Protein AF-A0A919BTR1-F1 (afdb_monomer_lite)

pLDDT: mean 83.13, std 9.04, range [51.94, 95.12]

Secondary structure (DSSP, 8-state):
--HHHHHHHHHHHHHHHHHHHHHTTT-PPPSS--HHHHHHHHHHHHHHHHH-TT--HHHHHHHHHHHHHHHHHHHHHTTHHHHHHHHHHHHHHHHHHHHHHHHHHTS---

Radius of gyration: 24.56 Å; chains: 1; bounding box: 59×24×72 Å

Organism: Streptomyces filamentosus (NCBI:txid67294)

Structure (mmCIF, N/CA/C/O backbone):
data_AF-A0A919BTR1-F1
#
_entry.id   AF-A0A919BTR1-F1
#
loop_
_atom_site.group_PDB
_atom_site.id
_atom_site.type_symbol
_atom_site.label_atom_id
_atom_site.label_alt_id
_atom_site.label_comp_id
_atom_site.label_asym_id
_atom_site.label_entity_id
_atom_site.label_seq_id
_atom_site.pdbx_PDB_ins_code
_atom_site.Cartn_x
_atom_site.Cartn_y
_atom_site.Cartn_z
_atom_site.occupancy
_atom_site.B_iso_or_equiv
_atom_site.auth_seq_id
_atom_site.auth_comp_id
_atom_site.auth_asym_id
_atom_site.auth_atom_id
_atom_site.pdbx_PDB_model_num
ATOM 1 N N . MET A 1 1 ? -21.622 16.408 -6.133 1.00 66.44 1 MET A N 1
ATOM 2 C CA . MET A 1 1 ? -20.742 15.218 -6.042 1.00 66.44 1 MET A CA 1
ATOM 3 C C . MET A 1 1 ? -20.218 15.110 -4.611 1.00 66.44 1 MET A C 1
ATOM 5 O O . MET A 1 1 ? -19.716 16.108 -4.107 1.00 66.44 1 MET A O 1
ATOM 9 N N . SER A 1 2 ? -20.417 13.978 -3.922 1.00 84.62 2 SER A N 1
ATOM 10 C CA . SER A 1 2 ? -20.028 13.804 -2.507 1.00 84.62 2 SER A CA 1
ATOM 11 C C . SER A 1 2 ? -18.504 13.663 -2.342 1.00 84.62 2 SER A C 1
ATOM 13 O O . SER A 1 2 ? -17.797 13.341 -3.298 1.00 84.62 2 SER A O 1
ATOM 15 N N . LEU A 1 3 ? -17.980 13.894 -1.131 1.00 79.88 3 LEU A N 1
ATOM 16 C CA . LE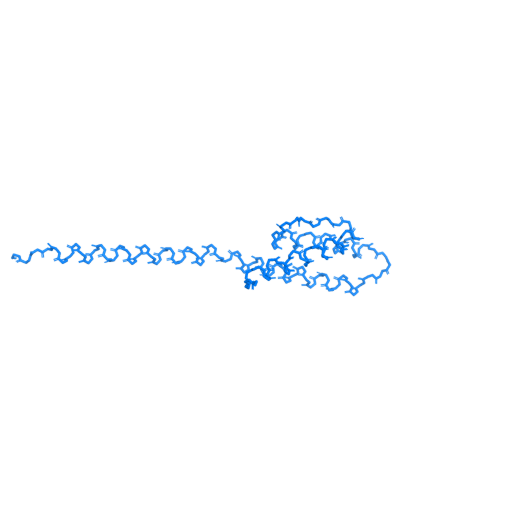U A 1 3 ? -16.552 13.718 -0.817 1.00 79.88 3 LEU A CA 1
ATOM 17 C C . LEU A 1 3 ? -16.073 12.279 -1.075 1.00 79.88 3 LEU A C 1
ATOM 19 O O . LEU A 1 3 ? -14.991 12.083 -1.616 1.00 79.88 3 LEU A O 1
ATOM 23 N N . ILE A 1 4 ? -16.921 11.298 -0.765 1.00 79.88 4 ILE A N 1
ATOM 24 C CA . ILE A 1 4 ? -16.666 9.872 -1.004 1.00 79.88 4 ILE A CA 1
ATOM 25 C C . ILE A 1 4 ? -16.467 9.608 -2.501 1.00 79.88 4 ILE A C 1
ATOM 27 O O . ILE A 1 4 ? -15.478 8.993 -2.889 1.00 79.88 4 ILE A O 1
ATOM 31 N N . ASN A 1 5 ? -17.335 10.163 -3.354 1.00 80.50 5 ASN A N 1
ATOM 32 C CA . ASN A 1 5 ? -17.222 9.990 -4.804 1.00 80.50 5 ASN A CA 1
ATOM 33 C C . ASN A 1 5 ? -15.977 10.686 -5.374 1.00 80.50 5 ASN A C 1
ATOM 35 O O . ASN A 1 5 ? -15.402 10.207 -6.345 1.00 80.50 5 ASN A O 1
ATOM 39 N N . ARG A 1 6 ? -15.532 11.795 -4.765 1.00 82.38 6 ARG A N 1
ATOM 40 C CA . ARG A 1 6 ? -14.271 12.453 -5.144 1.00 82.38 6 ARG A CA 1
ATOM 41 C C . ARG A 1 6 ? -13.051 11.607 -4.790 1.00 82.38 6 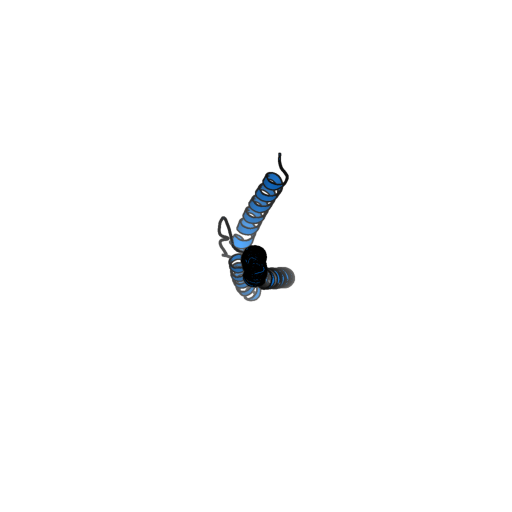ARG A C 1
ATOM 43 O O . ARG A 1 6 ? -12.159 11.488 -5.619 1.00 82.38 6 ARG A O 1
ATOM 50 N N . HIS A 1 7 ? -13.019 11.003 -3.603 1.00 83.38 7 HIS A N 1
ATOM 51 C CA . HIS A 1 7 ? -11.916 10.122 -3.208 1.00 83.38 7 HIS A CA 1
ATOM 52 C C . HIS A 1 7 ? -11.863 8.850 -4.052 1.00 83.38 7 HIS A C 1
ATOM 54 O O . HIS A 1 7 ? -10.783 8.468 -4.491 1.00 83.38 7 HIS A O 1
ATOM 60 N N . ALA A 1 8 ? -13.013 8.229 -4.325 1.00 80.31 8 ALA A N 1
ATOM 61 C CA . ALA A 1 8 ? -13.080 7.041 -5.171 1.00 80.31 8 ALA A CA 1
ATOM 62 C C . ALA A 1 8 ? -12.566 7.330 -6.591 1.00 80.31 8 ALA A C 1
ATOM 64 O O . ALA A 1 8 ? -11.735 6.588 -7.107 1.00 80.31 8 ALA A O 1
ATOM 65 N N . PHE A 1 9 ? -12.988 8.451 -7.185 1.00 85.50 9 PHE A N 1
ATOM 66 C CA . PHE A 1 9 ? -12.530 8.865 -8.512 1.00 85.50 9 PHE A CA 1
ATOM 67 C C . PHE A 1 9 ? -11.031 9.197 -8.541 1.00 85.50 9 PHE A C 1
ATOM 69 O O . PHE A 1 9 ? -10.312 8.743 -9.425 1.00 85.50 9 PHE A O 1
ATOM 76 N N . ALA A 1 10 ? -10.538 9.948 -7.550 1.00 84.38 10 ALA A N 1
ATOM 77 C CA . ALA A 1 10 ? -9.115 10.268 -7.445 1.00 84.38 10 ALA A CA 1
ATOM 78 C C . ALA A 1 10 ? -8.257 9.006 -7.267 1.00 84.38 10 ALA A C 1
ATOM 80 O O . ALA A 1 10 ? -7.196 8.894 -7.874 1.00 84.38 10 ALA A O 1
ATOM 81 N N . ARG A 1 11 ? -8.733 8.036 -6.476 1.00 83.12 11 ARG A N 1
ATOM 82 C CA . ARG A 1 11 ? -8.058 6.749 -6.293 1.00 83.12 11 ARG A CA 1
ATOM 83 C C . ARG A 1 11 ? -8.008 5.945 -7.588 1.00 83.12 11 ARG A C 1
ATOM 85 O O . ARG A 1 11 ? -6.937 5.464 -7.931 1.00 83.12 11 ARG A O 1
ATOM 92 N N . ALA A 1 12 ? -9.128 5.820 -8.299 1.00 84.25 12 ALA A N 1
ATOM 93 C CA . ALA A 1 12 ? -9.169 5.103 -9.574 1.00 84.25 12 ALA A CA 1
ATOM 94 C C . ALA A 1 12 ? -8.172 5.702 -10.574 1.00 84.25 12 ALA A C 1
ATOM 96 O O . ALA A 1 12 ? -7.384 4.978 -11.173 1.00 84.25 12 ALA A O 1
ATOM 97 N N . ARG A 1 13 ? -8.121 7.038 -10.661 1.00 85.50 13 ARG A N 1
ATOM 98 C CA . ARG A 1 13 ? -7.177 7.720 -11.544 1.00 85.50 13 ARG A CA 1
ATOM 99 C C . ARG A 1 13 ? -5.716 7.461 -11.173 1.00 85.50 13 ARG A C 1
ATOM 101 O O . ARG A 1 13 ? -4.900 7.199 -12.045 1.00 85.50 13 ARG A O 1
ATOM 108 N N . LEU A 1 14 ? -5.400 7.497 -9.880 1.00 83.62 14 LEU A N 1
ATOM 109 C CA . LEU A 1 14 ? -4.060 7.174 -9.388 1.00 83.62 14 LEU A CA 1
ATOM 110 C C . LEU A 1 14 ? -3.664 5.724 -9.697 1.00 83.62 14 LEU A C 1
ATOM 112 O O . LEU A 1 14 ? -2.507 5.480 -10.022 1.00 83.62 14 LEU A O 1
ATOM 116 N N . ILE A 1 15 ? -4.601 4.775 -9.606 1.00 83.81 15 ILE A N 1
ATOM 117 C CA . ILE A 1 15 ? -4.355 3.366 -9.947 1.00 83.81 15 ILE A CA 1
ATOM 118 C C . ILE A 1 15 ? -4.094 3.213 -11.447 1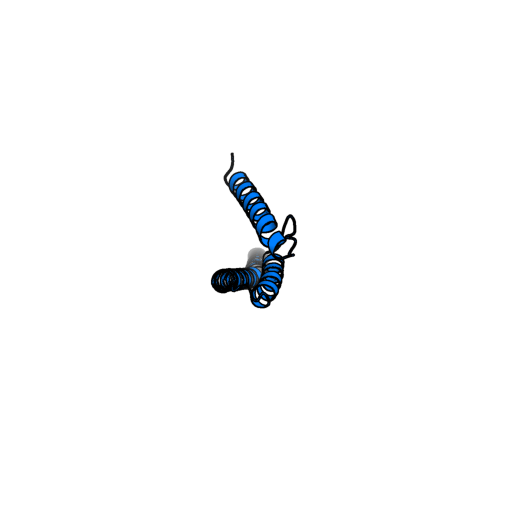.00 83.81 15 ILE A C 1
ATOM 120 O O . ILE A 1 15 ? -3.143 2.532 -11.810 1.00 83.81 15 ILE A O 1
ATOM 124 N N . GLU A 1 16 ? -4.866 3.879 -12.310 1.00 86.44 16 GLU A N 1
ATOM 12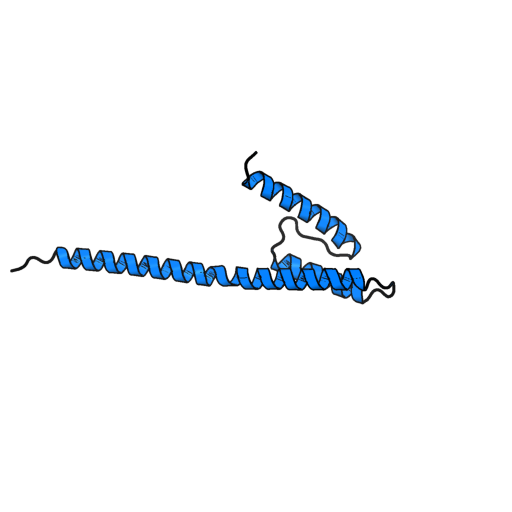5 C CA . GLU A 1 16 ? -4.627 3.885 -13.763 1.00 86.44 16 GLU A CA 1
ATOM 126 C C . GLU A 1 16 ? -3.242 4.443 -14.116 1.00 86.44 16 GLU A C 1
ATOM 128 O O . GLU A 1 16 ? -2.489 3.820 -14.868 1.00 86.44 16 GLU A O 1
ATOM 133 N N . ASP A 1 17 ? -2.887 5.602 -13.553 1.00 84.00 17 ASP A N 1
ATOM 134 C CA . ASP A 1 17 ? -1.594 6.243 -13.803 1.00 84.00 17 ASP A CA 1
ATOM 135 C C . ASP A 1 17 ? -0.440 5.348 -13.310 1.00 84.00 17 ASP A C 1
ATOM 137 O O . ASP A 1 17 ? 0.580 5.192 -13.989 1.00 84.00 17 ASP A O 1
ATOM 141 N N . LEU A 1 18 ? -0.623 4.703 -12.153 1.00 81.69 18 LEU A N 1
ATOM 142 C CA . LEU A 1 18 ? 0.335 3.753 -11.598 1.00 81.69 18 LEU A CA 1
ATOM 143 C C . LEU A 1 18 ? 0.453 2.488 -12.450 1.00 81.69 18 LEU A C 1
ATOM 145 O O . LEU A 1 18 ? 1.571 2.043 -12.692 1.00 81.69 18 LEU A O 1
ATOM 149 N N . ALA A 1 19 ? -0.658 1.934 -12.935 1.00 84.12 19 ALA A N 1
ATOM 150 C CA . ALA A 1 19 ? -0.669 0.779 -13.828 1.00 84.12 19 ALA A CA 1
ATOM 151 C C . ALA A 1 19 ? 0.086 1.086 -15.127 1.00 84.12 19 ALA A C 1
ATOM 153 O O . ALA A 1 19 ? 0.943 0.309 -15.548 1.00 84.12 19 ALA A O 1
ATOM 154 N N . GLY A 1 20 ? -0.149 2.262 -15.716 1.00 83.69 20 GLY A N 1
ATOM 155 C CA . GLY A 1 20 ? 0.564 2.712 -16.910 1.00 83.69 20 GLY A CA 1
ATOM 156 C C . GLY A 1 20 ? 2.067 2.914 -16.685 1.00 83.69 20 GLY A C 1
ATOM 157 O O . GLY A 1 20 ? 2.872 2.618 -17.571 1.00 83.69 20 GLY A O 1
ATOM 158 N N . ALA A 1 21 ? 2.471 3.402 -15.510 1.00 80.31 21 ALA A N 1
ATOM 159 C CA . ALA A 1 21 ? 3.880 3.549 -15.153 1.00 80.31 21 ALA A CA 1
ATOM 160 C C . ALA A 1 21 ? 4.549 2.193 -14.873 1.00 80.31 21 ALA A C 1
ATOM 162 O O . ALA A 1 21 ? 5.610 1.910 -15.425 1.00 80.31 21 ALA A O 1
ATOM 163 N N . ALA A 1 22 ? 3.910 1.343 -14.071 1.00 79.38 22 ALA A N 1
ATOM 164 C CA . ALA A 1 22 ? 4.419 0.038 -13.666 1.00 79.38 22 ALA A CA 1
ATOM 165 C C . ALA A 1 22 ? 4.535 -0.960 -14.827 1.00 79.38 22 ALA A C 1
ATOM 167 O O . ALA A 1 22 ? 5.477 -1.758 -14.854 1.00 79.38 22 ALA A O 1
ATOM 168 N N . ALA A 1 23 ? 3.650 -0.869 -15.826 1.00 84.06 23 ALA A N 1
ATOM 169 C CA . ALA A 1 23 ? 3.722 -1.693 -17.030 1.00 84.06 23 ALA A CA 1
ATOM 170 C C . ALA A 1 23 ? 5.055 -1.515 -17.779 1.00 84.06 23 ALA A C 1
ATOM 172 O O . ALA A 1 23 ? 5.575 -2.474 -18.349 1.00 84.06 23 ALA A O 1
ATOM 173 N N . LYS A 1 24 ? 5.668 -0.322 -17.713 1.00 80.31 24 LYS A N 1
ATOM 174 C CA . LYS A 1 24 ? 6.995 -0.048 -18.301 1.00 80.31 24 LYS A CA 1
ATOM 175 C C . LYS A 1 24 ? 8.115 -0.854 -17.639 1.00 80.31 24 LYS A C 1
ATOM 177 O O . LYS A 1 24 ? 9.156 -1.057 -18.250 1.00 80.31 24 LYS A O 1
ATOM 182 N N . TRP A 1 25 ? 7.885 -1.329 -16.417 1.00 74.50 25 TRP A N 1
ATOM 183 C CA . TRP A 1 25 ? 8.798 -2.166 -15.636 1.00 74.50 25 TRP A CA 1
ATOM 184 C C . TRP A 1 25 ? 8.300 -3.619 -15.522 1.00 74.50 25 TRP A C 1
ATOM 186 O O . TRP A 1 25 ? 8.749 -4.388 -14.665 1.00 74.50 25 TRP A O 1
ATOM 196 N N . GLY A 1 26 ? 7.347 -4.009 -16.379 1.00 75.62 26 GLY A N 1
ATOM 197 C CA . GLY A 1 26 ? 6.798 -5.364 -16.452 1.00 75.62 26 GLY A CA 1
ATOM 198 C C . GLY A 1 26 ? 5.969 -5.774 -15.233 1.00 75.62 26 GLY A C 1
ATOM 199 O O . GLY A 1 26 ? 5.892 -6.964 -14.926 1.00 75.62 26 GLY A O 1
ATOM 200 N N . TYR A 1 27 ? 5.420 -4.819 -14.477 1.00 79.81 27 TYR A N 1
ATOM 201 C CA . TYR A 1 27 ? 4.497 -5.096 -13.376 1.00 79.81 27 TYR A CA 1
ATOM 202 C C . TYR A 1 27 ? 3.073 -4.682 -13.756 1.00 79.81 27 TYR A C 1
ATOM 204 O O . TYR A 1 27 ? 2.842 -3.555 -14.192 1.00 79.81 27 TYR A O 1
ATOM 212 N N . GLU A 1 28 ? 2.126 -5.599 -13.582 1.00 85.19 28 GLU A N 1
ATOM 213 C CA . GLU A 1 28 ? 0.701 -5.360 -13.797 1.00 85.19 28 GLU A CA 1
ATOM 214 C C . GLU A 1 28 ? 0.039 -5.058 -12.450 1.00 85.19 28 GLU A C 1
ATOM 216 O O . GLU A 1 28 ? 0.076 -5.871 -11.527 1.00 85.19 28 GLU A O 1
ATOM 221 N N . VAL A 1 29 ? -0.528 -3.859 -12.322 1.00 82.88 29 VAL A N 1
ATOM 222 C CA . VAL A 1 29 ? -1.205 -3.420 -11.097 1.00 82.88 29 VAL A CA 1
ATOM 223 C C . VAL A 1 29 ? -2.646 -3.950 -11.117 1.00 82.88 29 VAL A C 1
ATOM 225 O O . VAL A 1 29 ? -3.352 -3.690 -12.092 1.00 82.88 29 VAL A O 1
ATOM 228 N N . PRO A 1 30 ? -3.113 -4.648 -10.064 1.00 82.12 30 PRO A N 1
ATOM 229 C CA . PRO A 1 30 ? -4.512 -5.065 -9.944 1.00 82.12 30 PRO A CA 1
ATOM 230 C C . PRO A 1 30 ? -5.494 -3.881 -9.966 1.00 82.12 30 PRO A C 1
ATOM 232 O O . PRO A 1 30 ? -5.136 -2.773 -9.576 1.00 82.12 30 PRO A O 1
ATOM 235 N N . GLU A 1 31 ? -6.751 -4.122 -10.355 1.00 79.38 31 GLU A N 1
ATOM 236 C CA . GLU A 1 31 ? -7.797 -3.082 -10.438 1.00 79.38 31 GLU A CA 1
ATOM 237 C C . GLU A 1 31 ? -8.146 -2.465 -9.069 1.00 79.38 31 GLU A C 1
ATOM 239 O O . GLU A 1 31 ? -8.374 -1.259 -8.959 1.00 79.38 31 GLU A O 1
ATOM 244 N N . ASP A 1 32 ? -8.133 -3.275 -8.006 1.00 83.00 32 ASP A N 1
ATOM 245 C CA . ASP A 1 32 ? -8.350 -2.824 -6.629 1.00 83.00 32 ASP A CA 1
ATOM 246 C C . ASP A 1 32 ? -7.235 -3.335 -5.703 1.00 83.00 32 ASP A C 1
ATOM 248 O O . ASP A 1 32 ? -7.454 -4.248 -4.907 1.00 83.00 32 ASP A O 1
ATOM 252 N N . PRO A 1 33 ? -6.011 -2.788 -5.817 1.00 80.81 33 PRO A N 1
ATOM 253 C CA . PRO A 1 33 ? -4.867 -3.342 -5.122 1.00 80.81 33 PRO A CA 1
ATOM 254 C C . PRO A 1 33 ? -4.932 -3.002 -3.633 1.00 80.81 33 PRO A C 1
ATOM 256 O O . PRO A 1 33 ? -5.138 -1.844 -3.232 1.00 80.81 33 PRO A O 1
ATOM 259 N N . GLY A 1 34 ? -4.689 -4.014 -2.801 1.00 87.19 34 GLY A N 1
ATOM 260 C CA . GLY A 1 34 ? -4.388 -3.819 -1.390 1.00 87.19 34 GLY A CA 1
ATOM 261 C C . GLY A 1 34 ? -3.048 -3.098 -1.199 1.00 87.19 34 GLY A C 1
ATOM 262 O O . GLY A 1 34 ? -2.154 -3.167 -2.040 1.00 87.19 34 GLY A O 1
ATOM 263 N N . VAL A 1 35 ? -2.865 -2.421 -0.058 1.00 87.75 35 VAL A N 1
ATOM 264 C CA . VAL A 1 35 ? -1.610 -1.694 0.245 1.00 87.75 35 VAL A CA 1
ATOM 265 C C . VAL A 1 35 ? -0.391 -2.626 0.224 1.00 87.75 35 VAL A C 1
ATOM 267 O O . VAL A 1 35 ? 0.666 -2.235 -0.266 1.00 87.75 35 VAL A O 1
ATOM 270 N N . THR A 1 36 ? -0.537 -3.855 0.726 1.00 87.69 36 THR A N 1
ATOM 271 C CA . THR A 1 36 ? 0.534 -4.864 0.720 1.00 87.69 36 THR A CA 1
ATOM 272 C C . THR A 1 36 ? 0.845 -5.354 -0.692 1.00 87.69 36 THR A C 1
ATOM 274 O O . THR A 1 36 ? 2.005 -5.364 -1.081 1.00 87.69 36 THR A O 1
ATOM 277 N N . GLU A 1 37 ? -0.179 -5.678 -1.486 1.00 87.50 37 GLU A N 1
ATOM 278 C CA . GLU A 1 37 ? -0.011 -6.130 -2.876 1.00 87.50 37 GLU A CA 1
ATOM 279 C C . GLU A 1 37 ? 0.696 -5.068 -3.722 1.00 87.50 37 GLU A C 1
ATOM 281 O O . GLU A 1 37 ? 1.598 -5.371 -4.501 1.00 87.50 37 GLU A O 1
ATOM 286 N N . LEU A 1 38 ? 0.338 -3.799 -3.515 1.00 87.44 38 LEU A N 1
ATOM 287 C CA . LEU A 1 38 ? 0.996 -2.682 -4.173 1.00 87.44 38 LEU A CA 1
ATOM 288 C C . LEU A 1 38 ? 2.465 -2.552 -3.753 1.00 87.44 38 LEU A C 1
ATOM 290 O O . LEU A 1 38 ? 3.325 -2.326 -4.601 1.00 87.44 38 LEU A O 1
ATOM 294 N N . ALA A 1 39 ? 2.764 -2.710 -2.461 1.00 90.62 39 ALA A N 1
ATOM 295 C CA . ALA A 1 39 ? 4.134 -2.661 -1.959 1.00 90.62 39 ALA A CA 1
ATOM 296 C C . ALA A 1 39 ? 5.004 -3.777 -2.558 1.00 90.62 39 ALA A C 1
ATOM 298 O O . ALA A 1 39 ? 6.125 -3.509 -2.988 1.00 90.62 39 ALA A O 1
ATOM 299 N N . ASP A 1 40 ? 4.483 -5.002 -2.617 1.00 90.12 40 ASP A N 1
ATOM 300 C CA . ASP A 1 40 ? 5.205 -6.171 -3.127 1.00 90.12 40 ASP A CA 1
ATOM 301 C C . ASP A 1 40 ? 5.405 -6.099 -4.645 1.00 90.12 40 ASP A C 1
ATOM 303 O O . ASP A 1 40 ? 6.467 -6.440 -5.169 1.00 90.12 40 ASP A O 1
ATOM 307 N N . GLY A 1 41 ? 4.405 -5.606 -5.369 1.00 87.56 41 GLY A N 1
ATOM 308 C CA . GLY A 1 41 ? 4.497 -5.364 -6.801 1.00 87.56 41 GLY A CA 1
ATOM 309 C C . GLY A 1 41 ? 5.533 -4.312 -7.183 1.00 87.56 41 GLY A C 1
ATOM 310 O O . GLY A 1 41 ? 6.367 -4.524 -8.064 1.00 87.56 41 GLY A O 1
ATOM 311 N N . LEU A 1 42 ? 5.527 -3.181 -6.474 1.00 88.00 42 LEU A N 1
ATOM 312 C CA . LEU A 1 42 ? 6.500 -2.112 -6.689 1.00 88.00 42 LEU A CA 1
ATOM 313 C C . LEU A 1 42 ? 7.911 -2.503 -6.228 1.00 88.00 42 LEU A C 1
ATOM 315 O O . LEU A 1 42 ? 8.879 -2.049 -6.832 1.00 88.00 42 LEU A O 1
ATOM 319 N N . ALA A 1 43 ? 8.045 -3.376 -5.225 1.00 89.88 43 ALA A N 1
ATOM 320 C CA . ALA A 1 43 ? 9.333 -3.961 -4.855 1.00 89.88 43 ALA A CA 1
ATOM 321 C C . ALA A 1 43 ? 9.908 -4.827 -5.990 1.00 89.88 43 ALA A C 1
ATOM 323 O O . ALA A 1 43 ? 11.077 -4.688 -6.331 1.00 89.88 43 ALA A O 1
ATOM 324 N N . GLN A 1 44 ? 9.081 -5.638 -6.655 1.00 88.44 44 GLN A N 1
ATOM 325 C CA . GLN A 1 44 ? 9.525 -6.407 -7.825 1.00 88.44 44 GLN A CA 1
ATOM 326 C C . GLN A 1 44 ? 9.916 -5.506 -9.004 1.00 88.44 44 GLN A C 1
ATOM 328 O O . GLN A 1 44 ? 10.880 -5.792 -9.715 1.00 88.44 44 GLN A O 1
ATOM 333 N N . ALA A 1 45 ? 9.182 -4.410 -9.226 1.00 85.56 45 ALA A N 1
ATOM 334 C CA . ALA A 1 45 ? 9.552 -3.416 -10.232 1.00 85.56 45 ALA A CA 1
ATOM 335 C C . ALA A 1 45 ? 10.889 -2.733 -9.890 1.00 85.56 45 ALA A C 1
ATOM 337 O O . ALA A 1 45 ? 11.708 -2.515 -10.782 1.00 85.56 45 ALA A O 1
ATOM 338 N N . LEU A 1 46 ? 11.135 -2.451 -8.606 1.00 87.81 46 LEU A N 1
ATOM 339 C CA . LEU A 1 46 ? 12.401 -1.908 -8.119 1.00 87.81 46 LEU A CA 1
ATOM 340 C C . LEU A 1 46 ? 13.573 -2.859 -8.370 1.00 87.81 46 LEU A C 1
ATOM 342 O O . LEU A 1 46 ? 14.596 -2.407 -8.876 1.00 87.81 46 LEU A O 1
ATOM 346 N N . ASP A 1 47 ? 13.422 -4.152 -8.0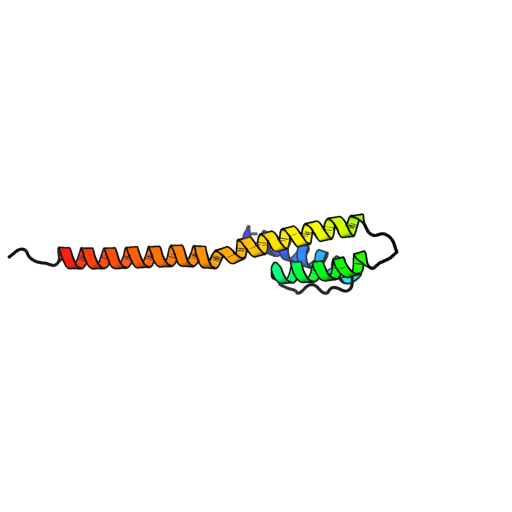80 1.00 87.75 47 ASP A N 1
ATOM 347 C CA . ASP A 1 47 ? 14.479 -5.147 -8.306 1.00 87.75 47 ASP A CA 1
ATOM 348 C C . ASP A 1 47 ? 14.891 -5.200 -9.787 1.00 87.75 47 ASP A C 1
ATOM 350 O O . ASP A 1 47 ? 16.076 -5.252 -10.118 1.00 87.75 47 ASP A O 1
ATOM 354 N N . ARG A 1 48 ? 13.913 -5.117 -10.700 1.00 83.88 48 ARG A N 1
ATOM 355 C CA . ARG A 1 48 ? 14.170 -5.055 -12.149 1.00 83.88 48 ARG A CA 1
ATOM 356 C C . ARG A 1 48 ? 14.859 -3.760 -12.553 1.00 83.88 48 ARG A C 1
ATOM 358 O O . ARG A 1 48 ? 15.790 -3.797 -13.347 1.00 83.88 48 ARG A O 1
ATOM 365 N N . LEU A 1 49 ? 14.423 -2.636 -11.989 1.00 82.62 49 LEU A N 1
ATOM 366 C CA . LEU A 1 49 ? 14.997 -1.323 -12.270 1.00 82.62 49 LEU A CA 1
ATOM 367 C C . LEU A 1 49 ? 16.446 -1.206 -11.773 1.00 82.62 49 LEU A C 1
ATOM 369 O O . LEU A 1 49 ? 17.259 -0.544 -12.404 1.00 82.62 49 LEU A O 1
ATOM 373 N N . GLN A 1 50 ? 16.780 -1.852 -10.654 1.00 83.12 50 GLN A N 1
ATOM 374 C CA . GLN A 1 50 ? 18.146 -1.912 -10.124 1.00 83.12 50 GLN A CA 1
ATOM 375 C C . GLN A 1 50 ? 19.059 -2.849 -10.923 1.00 83.12 50 GLN A C 1
ATOM 377 O O . GLN A 1 50 ? 20.273 -2.656 -10.926 1.00 83.12 50 GLN A O 1
ATOM 382 N N . ALA A 1 51 ? 18.490 -3.861 -11.581 1.00 82.75 51 ALA A N 1
ATOM 383 C CA . ALA A 1 51 ? 19.220 -4.765 -12.465 1.00 82.75 51 ALA A CA 1
ATOM 384 C C . ALA A 1 51 ? 19.485 -4.167 -13.862 1.00 82.75 51 ALA A C 1
ATOM 386 O O . ALA A 1 51 ? 20.266 -4.739 -14.624 1.00 82.75 51 ALA A O 1
ATOM 387 N N . ASP A 1 52 ? 18.849 -3.040 -14.196 1.00 79.00 52 ASP A N 1
ATOM 388 C CA . ASP A 1 52 ? 19.014 -2.348 -15.472 1.00 79.00 52 ASP A CA 1
ATOM 389 C C . ASP A 1 52 ? 20.318 -1.514 -15.492 1.00 79.00 52 ASP A C 1
ATOM 391 O O . ASP A 1 52 ? 20.496 -0.618 -14.656 1.00 79.00 52 ASP A O 1
ATOM 395 N N . PRO A 1 53 ? 21.253 -1.784 -16.425 1.00 67.31 53 PRO A N 1
ATOM 396 C CA . PRO A 1 53 ? 22.516 -1.056 -16.530 1.00 67.31 53 PRO A CA 1
ATOM 397 C C . PRO A 1 53 ? 22.369 0.408 -16.979 1.00 67.31 53 PRO A C 1
ATOM 399 O O . PRO A 1 53 ? 23.324 1.170 -16.810 1.00 67.31 53 PRO A O 1
ATOM 402 N N . ASP A 1 54 ? 21.206 0.830 -17.492 1.00 72.12 54 ASP A N 1
ATOM 403 C CA . ASP A 1 54 ? 20.992 2.171 -18.062 1.00 72.12 54 ASP A CA 1
ATOM 404 C C . ASP A 1 54 ? 20.857 3.300 -17.012 1.00 72.12 54 ASP A C 1
ATOM 406 O O . ASP A 1 54 ? 20.666 4.470 -17.350 1.00 72.12 54 ASP A O 1
ATOM 410 N N . GLY A 1 55 ? 21.045 2.998 -15.720 1.00 59.06 55 GLY A N 1
ATOM 411 C CA . GLY A 1 55 ? 21.345 4.024 -14.715 1.00 59.06 55 GLY A CA 1
ATOM 412 C C . GLY A 1 55 ? 20.130 4.778 -14.171 1.00 59.06 55 GLY A C 1
ATOM 413 O O . GLY A 1 55 ? 20.196 5.979 -13.911 1.00 59.06 55 GLY A O 1
ATOM 414 N N . HIS A 1 56 ? 19.026 4.083 -13.902 1.00 72.69 56 HIS A N 1
ATOM 415 C CA . HIS A 1 56 ? 17.822 4.655 -13.284 1.00 72.69 56 HIS A CA 1
ATOM 416 C C . HIS A 1 56 ? 17.913 4.820 -11.752 1.00 72.69 56 HIS A C 1
ATOM 418 O O . HIS A 1 56 ? 16.946 4.587 -11.026 1.00 72.69 56 HIS A O 1
ATOM 424 N N . VAL A 1 57 ? 19.073 5.248 -11.241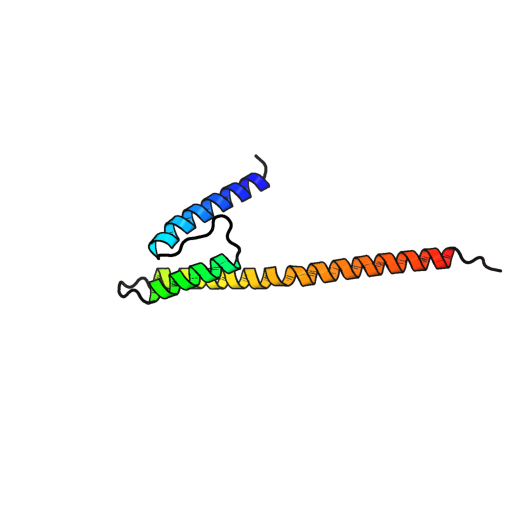 1.00 79.44 57 VAL A N 1
ATOM 425 C CA . VAL A 1 57 ? 19.387 5.293 -9.798 1.00 79.44 57 VAL A CA 1
ATOM 426 C C . VAL A 1 57 ? 18.410 6.176 -9.014 1.00 79.44 57 VAL A C 1
ATOM 428 O O . VAL A 1 57 ? 17.951 5.801 -7.935 1.00 79.44 57 VAL A O 1
ATOM 431 N N . GLU A 1 58 ? 18.051 7.336 -9.562 1.00 81.75 58 GLU A N 1
ATOM 432 C CA . GLU A 1 58 ? 17.126 8.271 -8.912 1.00 81.75 58 GLU A CA 1
ATOM 433 C C . GLU A 1 58 ? 15.694 7.715 -8.859 1.00 81.75 58 GLU A C 1
ATOM 435 O O . GLU A 1 58 ? 15.053 7.732 -7.806 1.00 81.75 58 GLU A O 1
ATOM 440 N N . ALA A 1 59 ? 15.215 7.134 -9.963 1.00 82.38 59 ALA A N 1
ATOM 441 C CA . ALA A 1 59 ? 13.902 6.494 -10.017 1.00 82.38 59 ALA A CA 1
ATOM 442 C C . ALA A 1 59 ? 13.821 5.287 -9.067 1.00 82.38 59 ALA A C 1
ATOM 444 O O . ALA A 1 59 ? 12.833 5.141 -8.348 1.00 82.38 59 ALA A O 1
ATOM 445 N N . ALA A 1 60 ? 14.881 4.475 -8.992 1.00 84.50 60 ALA A N 1
ATOM 446 C CA . ALA A 1 60 ? 14.984 3.364 -8.050 1.00 84.50 60 ALA A CA 1
ATOM 447 C C . ALA A 1 60 ? 14.960 3.841 -6.587 1.00 84.50 60 ALA A C 1
ATOM 449 O O . ALA A 1 60 ? 14.269 3.255 -5.756 1.00 84.50 60 ALA A O 1
ATOM 450 N N . SER A 1 61 ? 15.647 4.940 -6.267 1.00 85.31 61 SER A N 1
ATOM 451 C CA . SER A 1 61 ? 15.627 5.537 -4.924 1.00 85.31 61 SER A CA 1
ATOM 452 C C . SER A 1 61 ? 14.224 6.013 -4.515 1.00 85.31 61 SER A C 1
ATOM 454 O O . SER A 1 61 ? 13.731 5.691 -3.425 1.00 85.31 61 SER A O 1
ATOM 456 N N . HIS A 1 62 ? 13.530 6.726 -5.408 1.00 86.94 62 HIS A N 1
ATOM 457 C CA . HIS A 1 62 ? 12.161 7.178 -5.158 1.00 86.94 62 HIS A CA 1
ATOM 458 C C . HIS A 1 62 ? 11.177 6.013 -5.024 1.00 86.94 62 HIS A C 1
ATOM 460 O O . HIS A 1 62 ? 10.348 6.012 -4.111 1.00 86.94 62 HIS A O 1
ATOM 466 N N . LEU A 1 63 ? 11.294 5.003 -5.888 1.00 86.44 63 LEU A N 1
ATOM 467 C CA . LEU A 1 63 ? 10.455 3.812 -5.840 1.00 86.44 63 LEU A CA 1
ATOM 468 C C . LEU A 1 63 ? 10.692 3.006 -4.554 1.00 86.44 63 LEU A C 1
ATOM 470 O O . LEU A 1 63 ? 9.729 2.615 -3.898 1.00 86.44 63 LEU A O 1
ATOM 474 N N . GLY A 1 64 ? 11.947 2.844 -4.127 1.00 88.81 64 GLY A N 1
ATOM 475 C CA . GLY A 1 64 ? 12.287 2.215 -2.848 1.00 88.81 64 GLY A CA 1
ATOM 476 C C . GLY A 1 64 ? 11.691 2.948 -1.648 1.00 88.81 64 GLY A C 1
ATOM 477 O O . GLY A 1 64 ? 11.097 2.324 -0.770 1.00 88.81 64 GLY A O 1
ATOM 478 N N . THR A 1 65 ? 11.746 4.281 -1.647 1.00 90.00 65 THR A N 1
ATOM 479 C CA . THR A 1 65 ? 11.094 5.092 -0.606 1.00 90.00 65 THR A CA 1
ATOM 480 C C . THR A 1 65 ? 9.576 4.875 -0.587 1.00 90.00 65 THR A C 1
ATOM 482 O O . THR A 1 65 ? 8.981 4.715 0.481 1.00 90.00 65 THR A O 1
ATOM 485 N N . ALA A 1 66 ? 8.936 4.825 -1.759 1.00 88.31 66 ALA A N 1
ATOM 486 C CA . ALA A 1 66 ? 7.501 4.570 -1.868 1.00 88.31 66 ALA A CA 1
ATOM 487 C C . ALA A 1 66 ? 7.115 3.181 -1.330 1.00 88.31 66 ALA A C 1
ATOM 489 O O . ALA A 1 66 ? 6.148 3.067 -0.573 1.00 88.31 66 ALA A O 1
ATOM 490 N N . VAL A 1 67 ? 7.893 2.143 -1.654 1.00 91.19 67 VAL A N 1
ATOM 491 C CA . VAL A 1 67 ? 7.702 0.779 -1.136 1.00 91.19 67 VAL A CA 1
ATOM 492 C C . VAL A 1 67 ? 7.774 0.758 0.393 1.00 91.19 67 VAL A C 1
ATOM 494 O O . VAL A 1 67 ? 6.901 0.179 1.042 1.00 91.19 67 VAL A O 1
ATOM 497 N N . GLU A 1 68 ? 8.762 1.423 0.994 1.00 92.12 68 GLU A N 1
ATOM 498 C CA . GLU A 1 68 ? 8.893 1.460 2.454 1.00 92.12 68 GLU A CA 1
ATOM 499 C C . GLU A 1 68 ? 7.746 2.211 3.136 1.00 92.12 68 GLU A C 1
ATOM 501 O O . GLU A 1 68 ? 7.231 1.751 4.161 1.00 92.12 68 GLU A O 1
ATOM 506 N N . HIS A 1 69 ? 7.266 3.308 2.544 1.00 91.56 69 HIS A N 1
ATOM 507 C CA . HIS A 1 69 ? 6.067 3.991 3.029 1.00 91.56 69 HIS A CA 1
ATOM 508 C C . HIS A 1 69 ? 4.821 3.101 2.951 1.00 91.56 69 HIS A C 1
ATOM 510 O O . HIS A 1 69 ? 4.070 3.028 3.924 1.00 91.56 69 HIS A O 1
ATOM 516 N N . LEU A 1 70 ? 4.610 2.376 1.848 1.00 89.38 70 LEU A N 1
ATOM 517 C CA . LEU A 1 70 ? 3.477 1.454 1.717 1.00 89.38 70 LEU A CA 1
ATOM 518 C C . LEU A 1 70 ? 3.548 0.327 2.753 1.00 89.38 70 LEU A C 1
ATOM 520 O O . LEU A 1 70 ? 2.556 0.048 3.427 1.00 89.38 70 LEU A O 1
ATOM 524 N N . LYS A 1 71 ? 4.730 -0.261 2.972 1.00 89.81 71 LYS A N 1
ATOM 525 C CA . LYS A 1 71 ? 4.935 -1.263 4.030 1.00 89.81 71 LYS A CA 1
ATOM 526 C C . LYS A 1 71 ? 4.670 -0.688 5.420 1.00 89.81 71 LYS A C 1
ATOM 528 O O . LYS A 1 71 ? 4.081 -1.364 6.262 1.00 89.81 71 LYS A O 1
ATOM 533 N N . ALA A 1 72 ? 5.084 0.550 5.690 1.00 90.00 72 ALA A N 1
ATOM 534 C CA . ALA A 1 72 ? 4.780 1.224 6.951 1.00 90.00 72 ALA A CA 1
ATOM 535 C C . ALA A 1 72 ? 3.265 1.406 7.146 1.00 90.00 72 ALA A C 1
ATOM 537 O O . ALA A 1 72 ? 2.746 1.089 8.218 1.00 90.00 72 ALA A O 1
ATOM 538 N N . VAL A 1 73 ? 2.540 1.824 6.105 1.00 88.56 73 VAL A N 1
ATOM 539 C CA . VAL A 1 73 ? 1.072 1.928 6.132 1.00 88.56 73 VAL A CA 1
ATOM 540 C C . VAL A 1 73 ? 0.423 0.560 6.350 1.00 88.56 73 VAL A C 1
ATOM 542 O O . VAL A 1 73 ? -0.473 0.449 7.184 1.00 88.56 73 VAL A O 1
ATOM 545 N N . ALA A 1 74 ? 0.891 -0.495 5.679 1.00 89.38 74 ALA A N 1
ATOM 546 C CA . ALA A 1 74 ? 0.383 -1.853 5.873 1.00 89.38 74 ALA A CA 1
ATOM 547 C C . ALA A 1 74 ? 0.558 -2.330 7.325 1.00 89.38 74 ALA A C 1
ATOM 549 O O . ALA A 1 74 ? -0.374 -2.879 7.913 1.00 89.38 74 ALA A O 1
ATOM 550 N N . ARG A 1 75 ? 1.715 -2.054 7.945 1.00 88.81 75 ARG A N 1
ATOM 551 C CA . ARG A 1 75 ? 1.970 -2.358 9.366 1.00 88.81 75 ARG A CA 1
ATOM 552 C C . ARG A 1 75 ? 0.999 -1.621 10.288 1.00 88.81 75 ARG A C 1
ATOM 554 O O . ARG A 1 75 ? 0.476 -2.231 11.215 1.00 88.81 75 ARG A O 1
ATOM 561 N N . LEU A 1 76 ? 0.724 -0.342 10.020 1.00 88.75 76 LEU A N 1
ATOM 562 C CA . LEU A 1 76 ? -0.266 0.435 10.775 1.00 88.75 76 LEU A CA 1
ATOM 563 C C . LEU A 1 76 ? -1.684 -0.123 10.590 1.00 88.75 76 LEU A C 1
ATOM 565 O O . LEU A 1 76 ? -2.407 -0.291 11.570 1.00 88.75 76 LEU A O 1
ATOM 569 N N . GLY A 1 77 ? -2.070 -0.466 9.359 1.00 85.62 77 GLY A N 1
ATOM 570 C CA . GLY A 1 77 ? -3.355 -1.103 9.055 1.00 85.62 77 GLY A CA 1
ATOM 571 C C . GLY A 1 77 ? -3.523 -2.462 9.742 1.00 85.62 77 GLY A C 1
ATOM 572 O O . GLY A 1 77 ? -4.604 -2.773 10.239 1.00 85.62 77 GLY A O 1
ATOM 573 N N . GLY A 1 78 ? -2.438 -3.230 9.878 1.00 85.75 78 GLY A N 1
ATOM 574 C CA . GLY A 1 78 ? -2.399 -4.489 10.626 1.00 85.75 78 GLY A CA 1
ATOM 575 C C . GLY A 1 78 ? -2.701 -4.355 12.125 1.00 85.75 78 GLY A C 1
ATOM 576 O O . GLY A 1 78 ? -2.991 -5.356 12.777 1.00 85.75 78 GLY A O 1
ATOM 577 N N . LEU A 1 79 ? -2.696 -3.137 12.683 1.00 87.69 79 LEU A N 1
ATOM 578 C CA . LEU A 1 79 ? -3.112 -2.874 14.067 1.00 87.69 79 LEU A CA 1
ATOM 579 C C . LEU A 1 79 ? -4.633 -2.723 14.215 1.00 87.69 79 LEU A C 1
ATOM 581 O O . LEU A 1 79 ? -5.146 -2.794 15.334 1.00 87.69 79 LEU A O 1
ATOM 585 N N . LEU A 1 80 ? -5.375 -2.545 13.117 1.00 87.81 80 LEU A N 1
ATOM 586 C CA . LEU A 1 80 ? -6.824 -2.342 13.153 1.00 87.81 80 LEU A CA 1
ATOM 587 C C . LEU A 1 80 ? -7.576 -3.491 13.852 1.00 87.81 80 LEU A C 1
ATOM 589 O O . LEU A 1 80 ? -8.416 -3.191 14.703 1.00 87.81 80 LEU A O 1
ATOM 593 N N . PRO A 1 81 ? -7.266 -4.783 13.616 1.00 87.31 81 PRO A N 1
ATOM 594 C CA . PRO A 1 81 ? -7.905 -5.878 14.346 1.00 87.31 81 PRO A CA 1
ATOM 595 C C . PRO A 1 81 ? -7.700 -5.799 15.865 1.00 87.31 81 PRO A C 1
ATOM 597 O O . PRO A 1 81 ? -8.613 -6.123 16.624 1.00 87.31 81 PRO A O 1
ATOM 600 N N . LEU A 1 82 ? -6.536 -5.327 16.330 1.00 89.31 82 LEU A N 1
ATOM 601 C CA . LEU A 1 82 ? -6.263 -5.150 17.761 1.00 89.31 82 LEU A CA 1
ATOM 602 C C . LEU A 1 82 ? -7.114 -4.026 18.356 1.00 89.31 82 LEU A C 1
ATOM 604 O O . LEU A 1 82 ? -7.683 -4.189 19.436 1.00 89.31 82 LEU A O 1
ATOM 608 N N . VAL A 1 83 ? -7.237 -2.905 17.641 1.00 87.38 83 VAL A N 1
ATOM 609 C CA . VAL A 1 83 ? -8.090 -1.775 18.036 1.00 87.38 83 VAL A CA 1
ATOM 610 C C . VAL A 1 83 ? -9.557 -2.206 18.088 1.00 87.38 83 VAL A C 1
ATOM 612 O O . VAL A 1 83 ? -10.230 -1.993 19.097 1.00 87.38 83 VAL A O 1
ATOM 615 N N . VAL A 1 84 ? -10.044 -2.887 17.048 1.00 90.94 84 VAL A N 1
ATOM 616 C CA . VAL A 1 84 ? -11.407 -3.437 17.004 1.00 90.94 84 VAL A CA 1
ATOM 617 C C . VAL A 1 84 ? -11.633 -4.412 18.160 1.00 90.94 84 VAL A C 1
ATOM 619 O O . VAL A 1 84 ? -12.626 -4.295 18.876 1.00 90.94 84 VAL A O 1
ATOM 622 N N . GLY A 1 85 ? -10.687 -5.320 18.412 1.00 92.19 85 GLY A N 1
ATOM 623 C CA . GLY A 1 85 ? -10.752 -6.261 19.529 1.00 92.19 85 GLY A CA 1
ATOM 624 C C . GLY A 1 85 ? -10.781 -5.572 20.897 1.00 92.19 85 GLY A C 1
ATOM 625 O O . GLY A 1 85 ? -11.529 -5.994 21.782 1.00 92.19 85 GLY A O 1
ATOM 626 N N . HIS A 1 86 ? -10.020 -4.488 21.078 1.00 93.75 86 HIS A N 1
ATOM 627 C CA . HIS A 1 86 ? -10.067 -3.670 22.291 1.00 93.75 86 HIS A CA 1
ATOM 628 C C . HIS A 1 86 ? -11.459 -3.067 22.508 1.00 93.75 86 HIS A C 1
ATOM 630 O O . HIS A 1 86 ? -12.029 -3.207 23.594 1.00 93.75 86 HIS A O 1
ATOM 636 N N . HIS A 1 87 ? -12.022 -2.424 21.483 1.00 95.12 87 HIS A N 1
ATOM 637 C CA . HIS A 1 87 ? -13.344 -1.805 21.569 1.00 95.12 87 HIS A CA 1
ATOM 638 C C . HIS A 1 87 ? -14.455 -2.834 21.784 1.00 95.12 87 HIS A C 1
ATOM 640 O O . HIS A 1 87 ? -15.321 -2.620 22.631 1.00 95.12 87 HIS A O 1
ATOM 646 N N . LEU A 1 88 ? -14.394 -3.978 21.099 1.00 93.75 88 LEU A N 1
ATOM 647 C CA . LEU A 1 88 ? -15.348 -5.068 21.284 1.00 93.75 88 LEU A CA 1
ATOM 648 C C . LEU A 1 88 ? -15.301 -5.610 22.716 1.00 93.75 88 LEU A C 1
ATOM 650 O O . LEU A 1 88 ? -16.336 -5.768 23.360 1.00 93.75 88 LEU A O 1
ATOM 654 N N . ARG A 1 89 ? -14.097 -5.836 23.256 1.00 94.94 89 ARG A N 1
ATOM 655 C CA . ARG A 1 89 ? -13.922 -6.282 24.644 1.00 94.94 89 ARG A CA 1
ATOM 656 C C . ARG A 1 89 ? -14.509 -5.277 25.631 1.00 94.94 89 ARG A C 1
ATOM 658 O O . ARG A 1 89 ? -15.217 -5.682 26.548 1.00 94.94 89 ARG A O 1
ATOM 665 N N . ARG A 1 90 ? -14.240 -3.982 25.440 1.00 94.25 90 ARG A N 1
ATOM 666 C CA . ARG A 1 90 ? -14.826 -2.920 26.270 1.00 94.25 90 ARG A CA 1
ATOM 667 C C . ARG A 1 90 ? -16.350 -2.936 26.208 1.00 94.25 90 ARG A C 1
ATOM 669 O O . ARG A 1 90 ? -16.986 -2.864 27.254 1.00 94.25 90 ARG A O 1
ATOM 676 N N . ALA A 1 91 ? -16.929 -3.061 25.016 1.00 92.38 91 ALA A N 1
ATOM 677 C CA . ALA A 1 91 ? -18.377 -3.131 24.847 1.00 92.38 91 ALA A CA 1
ATOM 678 C C . ALA A 1 91 ? -18.979 -4.312 25.630 1.00 92.38 91 ALA A C 1
ATOM 680 O O . ALA A 1 91 ? -19.915 -4.119 26.401 1.00 92.38 91 ALA A O 1
ATOM 681 N N . LEU A 1 92 ? -18.377 -5.502 25.534 1.00 94.62 92 LEU A N 1
ATOM 682 C CA . LEU A 1 92 ? -18.813 -6.687 26.284 1.00 94.62 92 LEU A CA 1
ATOM 683 C C . LEU A 1 92 ? -18.700 -6.504 27.806 1.00 94.62 92 LEU A C 1
ATOM 685 O O . LEU A 1 92 ? -19.591 -6.913 28.546 1.00 94.62 92 LEU A O 1
ATOM 689 N N . GLN A 1 93 ? -17.628 -5.871 28.288 1.00 93.12 93 GLN A N 1
ATOM 690 C CA . GLN A 1 93 ? -17.453 -5.571 29.714 1.00 93.12 93 GLN A CA 1
ATOM 691 C C . GLN A 1 93 ? -18.509 -4.587 30.232 1.00 93.12 93 GLN A C 1
ATOM 693 O O . GLN A 1 93 ? -19.008 -4.746 31.350 1.00 93.12 93 GLN A O 1
ATOM 698 N N . HIS A 1 94 ? -18.857 -3.578 29.429 1.00 89.31 94 HIS A N 1
ATOM 699 C CA . HIS A 1 94 ? -19.915 -2.630 29.764 1.00 89.31 94 HIS A CA 1
ATOM 700 C C . HIS A 1 94 ? -21.281 -3.315 29.832 1.00 89.31 94 HIS A C 1
ATOM 702 O O . HIS A 1 94 ? -21.999 -3.099 30.808 1.00 89.31 94 HIS A O 1
ATOM 708 N N . GLU A 1 95 ? -21.591 -4.187 28.872 1.00 90.88 95 GLU A N 1
ATOM 709 C CA . GLU A 1 95 ? -22.835 -4.963 28.855 1.00 90.88 95 GLU A CA 1
ATOM 710 C C . GLU A 1 95 ? -22.953 -5.869 30.088 1.00 90.88 95 GLU A C 1
ATOM 712 O O . GLU A 1 95 ? -23.926 -5.794 30.836 1.00 90.88 95 GLU A O 1
ATOM 717 N N . GLN A 1 96 ? -21.913 -6.652 30.392 1.00 90.50 96 GLN A N 1
ATOM 718 C CA . GLN A 1 96 ? -21.893 -7.514 31.581 1.00 90.50 96 GLN A CA 1
ATOM 719 C C . GLN A 1 96 ? -22.073 -6.713 32.876 1.00 90.50 96 GLN A C 1
ATOM 721 O O . GLN A 1 96 ? -22.844 -7.099 33.755 1.00 90.50 96 GLN A O 1
ATOM 726 N N . SER A 1 97 ? -21.395 -5.569 32.989 1.00 87.56 97 SER A N 1
ATOM 727 C CA . SER A 1 97 ? -21.533 -4.684 34.149 1.00 87.56 97 SER A CA 1
ATOM 728 C C . SER A 1 97 ? -22.949 -4.118 34.277 1.00 87.56 97 SER A C 1
ATOM 730 O O . SER A 1 97 ? -23.437 -3.951 35.396 1.00 87.56 97 SER A O 1
ATOM 732 N N . ALA A 1 98 ? -23.619 -3.818 33.161 1.00 87.25 98 ALA A N 1
ATOM 733 C CA . ALA A 1 98 ? -25.005 -3.364 33.157 1.00 87.25 98 ALA A CA 1
ATOM 734 C C . ALA A 1 98 ? -25.957 -4.478 33.620 1.00 87.25 98 ALA A C 1
ATOM 736 O O . ALA A 1 98 ? -26.755 -4.248 34.530 1.00 87.25 98 ALA A O 1
ATOM 737 N N . CYS A 1 99 ? -25.812 -5.700 33.097 1.00 83.81 99 CYS A N 1
ATOM 738 C CA . CYS A 1 99 ? -26.614 -6.853 33.520 1.00 83.81 99 CYS A CA 1
ATOM 739 C C . CYS A 1 99 ? -26.474 -7.146 35.021 1.00 83.81 99 CYS A C 1
ATOM 741 O O . CYS A 1 99 ? -27.467 -7.400 35.704 1.00 83.81 99 CYS A O 1
ATOM 743 N N . LEU A 1 100 ? -25.252 -7.070 35.559 1.00 82.81 100 LEU A N 1
ATOM 744 C CA . LEU A 1 100 ? -25.002 -7.292 36.985 1.00 82.81 100 LEU A CA 1
ATOM 745 C C . LEU A 1 100 ? -25.663 -6.223 37.867 1.00 82.81 100 LEU A C 1
ATOM 747 O O . LEU A 1 100 ? -26.222 -6.558 38.910 1.00 82.81 100 LEU A O 1
ATOM 751 N N . LYS A 1 101 ? -25.654 -4.951 37.446 1.00 74.94 101 LYS A N 1
ATOM 752 C CA . LYS A 1 101 ? -26.334 -3.861 38.168 1.00 74.94 101 LYS A CA 1
ATOM 753 C C . LYS A 1 101 ? -27.852 -4.047 38.198 1.00 74.94 101 LYS A C 1
ATOM 755 O O . LYS A 1 101 ? -28.457 -3.850 39.248 1.00 74.94 101 LYS A O 1
ATOM 760 N N . VAL A 1 102 ? -28.451 -4.478 37.086 1.00 73.69 102 VAL A N 1
ATOM 761 C CA . VAL A 1 102 ? -29.892 -4.788 37.007 1.00 73.69 102 VAL A CA 1
ATOM 762 C C . VAL A 1 102 ? -30.258 -5.963 37.924 1.00 73.69 102 VAL A C 1
ATOM 764 O O . VAL A 1 102 ? -31.252 -5.904 38.645 1.00 73.69 102 VAL A O 1
ATOM 767 N N . GLY A 1 103 ? -29.431 -7.013 37.966 1.00 68.56 103 GLY A N 1
ATOM 768 C CA . GLY A 1 103 ? -29.642 -8.153 38.866 1.00 68.56 103 GLY A CA 1
ATOM 769 C C . GLY A 1 103 ? -29.516 -7.804 40.356 1.00 68.56 103 GLY A C 1
ATOM 770 O O . GLY A 1 103 ? -30.194 -8.403 41.188 1.00 68.56 103 GLY A O 1
ATOM 771 N N . GLN A 1 104 ? -28.686 -6.816 40.707 1.00 64.62 104 GLN A N 1
ATOM 772 C CA . GLN A 1 104 ? -28.537 -6.328 42.084 1.00 64.62 104 GLN A CA 1
ATOM 773 C C . GLN A 1 104 ? -29.676 -5.395 42.509 1.00 64.62 104 GLN A C 1
ATOM 775 O O . GLN A 1 104 ? -30.116 -5.478 43.653 1.00 64.62 104 GLN A O 1
ATOM 780 N N . SER A 1 105 ? -30.200 -4.558 41.605 1.00 61.75 105 SER A N 1
ATOM 781 C CA . SER A 1 105 ? -31.355 -3.698 41.904 1.00 61.75 105 SER A CA 1
ATOM 782 C C . SER A 1 105 ? -32.674 -4.469 42.025 1.00 61.75 105 SER A C 1
ATOM 784 O O . SER A 1 105 ? -33.639 -3.940 42.563 1.00 61.75 105 SER A O 1
ATOM 786 N N . ALA A 1 106 ? -32.733 -5.704 41.518 1.00 59.91 106 ALA A N 1
ATOM 787 C CA . ALA A 1 106 ? -33.908 -6.572 41.592 1.00 59.91 106 ALA A CA 1
ATOM 788 C C . ALA A 1 106 ? -33.977 -7.421 42.878 1.00 59.91 106 ALA A C 1
ATOM 790 O O . ALA A 1 106 ? -34.945 -8.157 43.066 1.00 59.91 106 ALA A O 1
ATOM 791 N N . ARG A 1 107 ? -32.971 -7.354 43.764 1.00 51.94 107 ARG A N 1
ATOM 792 C CA . ARG A 1 107 ? -32.958 -8.112 45.024 1.00 51.94 107 ARG A CA 1
ATOM 793 C C . ARG A 1 107 ? -33.749 -7.333 46.092 1.00 51.94 107 ARG A C 1
ATOM 795 O O . ARG A 1 107 ? -33.287 -6.265 46.490 1.00 51.94 107 ARG A O 1
ATOM 802 N N . PRO A 1 108 ? -34.917 -7.813 46.567 1.00 53.38 108 PRO A N 1
ATOM 803 C CA . PRO A 1 108 ? -35.663 -7.123 47.613 1.00 53.38 108 PRO A CA 1
ATOM 804 C C . PRO A 1 108 ? -34.903 -7.249 48.935 1.00 53.38 108 PRO A C 1
ATOM 806 O O . PRO A 1 108 ? -34.466 -8.342 49.298 1.00 53.38 108 PRO A O 1
ATOM 809 N N . THR A 1 109 ? -34.750 -6.141 49.656 1.00 59.25 109 THR A N 1
ATOM 810 C CA . THR A 1 109 ? -34.346 -6.145 51.064 1.00 59.25 109 THR A CA 1
ATOM 811 C C . THR A 1 109 ? -35.475 -6.754 51.891 1.00 59.25 109 THR A C 1
ATOM 813 O O . THR A 1 109 ? -36.497 -6.103 52.104 1.00 59.25 109 THR A O 1
ATOM 816 N N . THR A 1 110 ? -35.301 -8.007 52.300 1.00 54.41 110 THR A N 1
ATOM 817 C CA . THR A 1 110 ? -36.036 -8.642 53.406 1.00 54.41 110 THR A CA 1
ATOM 818 C C . THR A 1 110 ? -35.262 -8.494 54.697 1.00 54.41 110 THR A C 1
ATOM 820 O O . THR A 1 110 ? -34.035 -8.746 54.638 1.00 54.41 110 THR A O 1
#

Sequence (110 aa):
MSLINRHAFARARLIEDLAGAAAKWGYEVPEDPGVTELADGLAQALDRLQADPDGHVEAASHLGTAVEHLKAVARLGGLLPLVVGHHLRRALQHEQSACLKVGQSARPTT

Foldseek 3Di:
DDPVVVVVVVVQVVQVVVQVVLVVLVFHGDSDDDLLNVLVRLVSSLVSVVVDPPDPPVVSVVSVVSSVVSVVVVVVVVCVVVVVVVVVVVVVVVVVVVVVVVVVVPDDDD